Protein 8UK5 (pdb70)

GO terms:
  GO:0005634 nucleus (C, IDA)
  GO:0140566 histone reader activity (F, IDA)
  GO:0005654 nucleoplasm (C, IDA)

Organism: Homo sapiens (NCBI:txid9606)

Secondary structure (DSSP, 8-state):
-GGGHHHHHHHHHHHHHHHHHHHHHHSGGGGGGSS---TTTSTTHHHH-SS---HHHHHHHHHTT--SSHHHHHHHHHHHHHHHHHHS-SSSHHHHHHHHHHHHHHHHHHHHHHHHS-HHHHHHHHHHHHT-/----

Solvent-accessible surface area: 8091 Å² total

InterPro domains:
  IPR001487 Bromodomain [PF00439] (972-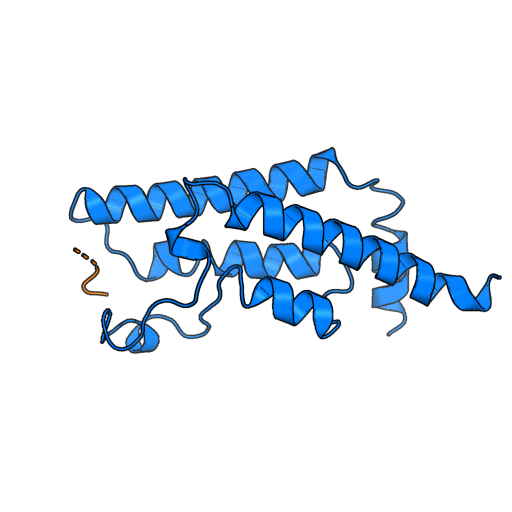1040)
  IPR001487 Bromodomain [PR00503] (992-1008)
  IPR001487 Bromodomain [PR00503] (1008-1026)
  IPR001487 Bromodomain [PR00503] (1026-1045)
  IPR001487 Bromodomain [PS50014] (975-1038)
  IPR001487 Bromodomain [SM00297] (956-1068)
  IPR003593 AAA+ ATPase domain [SM00382] (433-574)
  IPR003959 ATPase, AAA-type, core [PF00004] (437-571)
  IPR003960 ATPase, AAA-type, conserved site [PS00674] (542-560)
  IPR018359 Bromodomain, conserved site [PS00633] (980-1037)
  IPR027417 P-loop containing nucleoside triphosphate hydrolase [G3DSA:3.40.50.300] (395-666)
  IPR027417 P-loop containing nucleoside triphosphate hydrolase [G3DSA:3.40.50.300] (740-913)
  IPR027417 P-loop containing nucleoside triphosphate hydrolase [SSF52540] (396-663)
  IPR027417 P-loop containing nucleoside triphosphate hydrolase [SSF52540] (764-1006)
  IPR036427 Bromodomain-like superfamily [G3DSA:1.20.920.10] (951-1086)
  IPR036427 Bromodomain-like superfamily [SSF47370] (938-1067)
  IPR041569 AAA ATPase, AAA+ lid domain [PF17862] (597-633)
  IPR045199 ATPase family AAA domain-containing protein ATAD2-like [PTHR23069] (62-1451)

Nearest PDB structures (foldseek):
  8uhl-assembly1_A  TM=9.874E-01  e=9.776E-19  Homo sapiens
  8sdo-assembly1_A  TM=9.929E-01  e=3.389E-16  Homo sapiens
  5r4z-assembly1_A  TM=9.872E-01  e=8.333E-16  Homo sapiens
  5qxu-assembly1_A  TM=9.851E-01  e=7.446E-16  Homo sapiens
  5qxt-assembly1_A  TM=9.860E-01  e=1.636E-15  Homo sapiens

Structure (mmCIF, N/CA/C/O backbone):
data_8UK5
#
_entry.id   8UK5
#
_cell.length_a   41.080
_cell.length_b   48.580
_cell.length_c   83.320
_cell.angle_alpha   90.000
_cell.angle_beta   90.000
_cell.angle_gamma   90.000
#
_symmetry.space_group_name_H-M   'P 21 21 21'
#
loop_
_entity.id
_entity.type
_entity.pdbx_description
1 polymer 'ATPase family AAA domain-containing protein 2B'
2 polymer 'Histone H4S1(ph)K5ac'
3 water water
#
loop_
_atom_site.group_PDB
_atom_site.id
_atom_site.type_symbol
_atom_site.label_atom_id
_atom_site.label_alt_id
_atom_site.label_comp_id
_atom_site.label_asym_id
_atom_site.label_entity_id
_atom_site.label_seq_id
_atom_site.pdbx_PDB_ins_code
_atom_site.Cartn_x
_atom_site.Cartn_y
_atom_site.Cartn_z
_atom_site.occupancy
_atom_site.B_iso_or_equiv
_atom_site.auth_seq_id
_atom_site.auth_comp_id
_atom_site.auth_asym_id
_atom_site.auth_atom_id
_atom_site.pdbx_PDB_model_num
ATOM 1 N N . PRO A 1 2 ? -21.08600 -13.87900 46.21400 1.000 43.05779 951 PRO A N 1
ATOM 2 C CA . PRO A 1 2 ? -20.50700 -13.47100 47.50000 1.000 40.00743 951 PRO A CA 1
ATOM 3 C C . PRO A 1 2 ? -19.57400 -12.26900 47.33100 1.000 37.25710 951 PRO A C 1
ATOM 4 O O . PRO A 1 2 ? -18.85100 -12.20900 46.33900 1.000 37.51766 951 PRO A O 1
ATOM 8 N N . LEU A 1 3 ? -19.59900 -11.32500 48.28000 1.000 34.50414 952 LEU A N 1
ATOM 9 C CA . LEU A 1 3 ? -18.80900 -10.10600 48.11300 1.000 32.94869 952 LEU A CA 1
ATOM 10 C C . LEU A 1 3 ? -17.32200 -10.40500 47.95200 1.000 35.45425 952 LEU A C 1
ATOM 11 O O . LEU A 1 3 ? -16.63300 -9.73400 47.17600 1.000 34.51466 952 LEU A O 1
ATOM 16 N N . GLU A 1 4 ? -16.81400 -11.43000 48.63400 1.000 37.45449 953 GLU A N 1
ATOM 17 C CA . GLU A 1 4 ? -15.39300 -11.74600 48.55500 1.000 43.49206 953 GLU A CA 1
ATOM 18 C C . GLU A 1 4 ? -14.97500 -12.22000 47.17000 1.000 41.68395 953 GLU A C 1
ATOM 19 O O . GLU A 1 4 ? -13.78000 -12.20500 46.85900 1.000 44.12634 953 GLU A O 1
ATOM 25 N N . ASP A 1 5 ? -15.92500 -12.63500 46.33600 1.000 38.61516 954 ASP A N 1
ATOM 26 C CA . ASP A 1 5 ? -15.63800 -13.11500 44.98900 1.000 37.09918 954 ASP A CA 1
ATOM 27 C C . ASP A 1 5 ? -15.78900 -12.02100 43.94600 1.000 36.20434 954 ASP A C 1
ATOM 28 O O . ASP A 1 5 ? -15.60600 -12.27700 42.75300 1.000 34.75943 954 ASP A O 1
ATOM 33 N N . GLN A 1 6 ? -16.11400 -10.80500 44.38100 1.000 37.31237 955 GLN A N 1
ATOM 34 C CA . GLN A 1 6 ? -16.46500 -9.73000 43.46000 1.000 40.06533 955 GLN A CA 1
ATOM 35 C C . GLN A 1 6 ? -15.29600 -9.33300 42.56900 1.000 36.30435 955 GLN A C 1
ATOM 36 O O . GLN A 1 6 ? -15.47000 -9.14700 41.35800 1.000 34.66995 955 GLN A O 1
ATOM 42 N N . GLU A 1 7 ? -14.10100 -9.25100 43.13600 1.000 35.79113 956 GLU A N 1
ATOM 43 C CA . GLU A 1 7 ? -12.93700 -8.85600 42.34400 1.000 37.28079 956 GLU A CA 1
ATOM 44 C C . GLU A 1 7 ? -12.72100 -9.85800 41.24400 1.000 30.52471 956 GLU A C 1
ATOM 45 O O . GLU A 1 7 ? -12.63800 -9.51400 40.09100 1.000 28.69291 956 GLU A O 1
ATOM 51 N N . GLU A 1 8 ? -12.66300 -11.11700 41.62500 1.000 27.68753 957 GLU A N 1
ATOM 52 C CA . GLU A 1 8 ? -12.43200 -12.17100 40.64400 1.000 27.37960 957 GLU A CA 1
ATOM 53 C C . GLU A 1 8 ? -13.55300 -12.22600 39.61600 1.000 25.33725 957 GLU A C 1
ATOM 54 O O . GLU A 1 8 ? -13.30000 -12.41200 38.41900 1.000 26.12682 957 GLU A O 1
ATOM 56 N N . ASN A 1 9 ? -14.80300 -12.08300 40.06400 1.000 24.69243 958 ASN A N 1
ATOM 57 C CA . ASN A 1 9 ? -15.92700 -12.16700 39.13600 1.000 24.96878 958 ASN A CA 1
ATOM 58 C C . ASN A 1 9 ? -15.88000 -11.02800 38.13400 1.000 22.90011 958 ASN A C 1
ATOM 59 O O . ASN A 1 9 ? -16.12400 -11.22900 36.94000 1.000 25.07406 958 ASN A O 1
ATOM 64 N N . THR A 1 10 ? -15.55900 -9.82200 38.60400 1.000 21.91842 959 THR A N 1
ATOM 65 C CA . THR A 1 10 ? -15.45000 -8.67500 37.70800 1.000 21.47100 959 THR A CA 1
ATOM 66 C C . THR A 1 10 ? -14.36100 -8.88800 36.66400 1.000 19.95239 959 THR A C 1
ATOM 67 O O . THR A 1 10 ? -14.56800 -8.62400 35.47800 1.000 21.42889 959 THR A O 1
ATOM 71 N N . LEU A 1 11 ? -13.18700 -9.35300 37.09100 1.000 19.26810 960 LEU A N 1
ATOM 72 C CA . LEU A 1 11 ? -12.07600 -9.47500 36.15300 1.000 18.96017 960 LEU A CA 1
ATOM 73 C C . LEU A 1 11 ? -12.31400 -10.60200 35.16200 1.000 17.83635 960 LEU A C 1
ATOM 74 O O . LEU A 1 11 ? -11.92700 -10.49500 33.99300 1.000 18.64960 960 LEU A O 1
ATOM 79 N N . ARG A 1 12 ? -12.98300 -11.65700 35.57700 1.000 19.17862 961 ARG A N 1
ATOM 80 C CA . ARG A 1 12 ? -13.32000 -12.70600 34.68700 1.000 19.36811 961 ARG A CA 1
ATOM 81 C C . ARG A 1 12 ? -14.24400 -12.16600 33.61700 1.000 19.47602 961 ARG A C 1
ATOM 82 O O . ARG A 1 12 ? -14.08000 -12.47000 32.48900 1.000 20.73143 961 ARG A O 1
ATOM 90 N N . GLU A 1 13 ? -15.22600 -11.37100 34.00000 1.000 21.65523 962 GLU A N 1
ATOM 91 C CA . GLU A 1 13 ? -16.12900 -10.77000 33.02900 1.000 24.17132 962 GLU A CA 1
ATOM 92 C C . GLU A 1 13 ? -15.36600 -9.87700 32.06500 1.000 21.19728 962 GLU A C 1
ATOM 93 O O . GLU A 1 13 ? -15.60600 -9.90900 30.85600 1.000 21.90526 962 GLU A O 1
ATOM 99 N N . LEU A 1 14 ? -14.44200 -9.07700 32.58700 1.000 19.02070 963 LEU A N 1
ATOM 100 C CA . LEU A 1 14 ? -13.62800 -8.23200 31.72400 1.000 18.07585 963 LEU A CA 1
ATOM 101 C C . LEU A 1 14 ? -12.83900 -9.06800 30.72800 1.000 16.87308 963 LEU A C 1
ATOM 102 O O . LEU A 1 14 ? -12.84400 -8.78100 29.52500 1.000 18.11007 963 LEU A O 1
ATOM 107 N N . ARG A 1 15 ? -12.14500 -10.10300 31.20700 1.000 17.84951 964 ARG A N 1
ATOM 108 C CA . ARG A 1 15 ? -11.32400 -10.91400 30.30800 1.000 17.72055 964 ARG A CA 1
ATOM 109 C C . ARG A 1 15 ? -12.16200 -11.57300 29.22800 1.000 19.10755 964 ARG A C 1
ATOM 110 O O . ARG A 1 15 ? -11.73100 -11.66600 28.07100 1.000 20.18926 964 ARG A O 1
ATOM 118 N N . LEU A 1 16 ? -13.35500 -12.04800 29.58900 1.000 21.19991 965 LEU A N 1
ATOM 119 C CA . LEU A 1 16 ? -14.24100 -12.66100 28.60900 1.000 25.96364 965 LEU A CA 1
ATOM 120 C C . LEU A 1 16 ? -14.60400 -11.66000 27.52200 1.000 24.41872 965 LEU A C 1
ATOM 121 O O . LEU A 1 16 ? -14.57800 -11.98300 26.32900 1.000 23.94234 965 LEU A O 1
ATOM 126 N N . PHE A 1 17 ? -14.93200 -10.42900 27.92600 1.000 21.94474 966 PHE A N 1
ATOM 127 C CA . PHE A 1 17 ? -15.22600 -9.36400 26.97200 1.000 21.89999 966 PHE A CA 1
ATOM 128 C C . PHE A 1 17 ? -14.01800 -9.05500 26.09000 1.000 18.77857 966 PHE A C 1
ATOM 129 O O . PHE A 1 17 ? -14.12200 -9.03000 24.85800 1.000 20.67616 966 PHE A O 1
ATOM 137 N N . LEU A 1 18 ? -12.85300 -8.84100 26.70200 1.000 18.22324 967 LEU A N 1
ATOM 138 C CA . LEU A 1 18 ? -11.66200 -8.51400 25.91900 1.000 17.91004 967 LEU A CA 1
ATOM 139 C C . LEU A 1 18 ? -11.30700 -9.63200 24.95300 1.000 17.68370 967 LEU A C 1
ATOM 140 O O . LEU A 1 18 ? -10.86900 -9.37100 23.82500 1.000 17.58369 967 LEU A O 1
ATOM 145 N N . ARG A 1 19 ? -11.47500 -10.88500 25.37800 1.000 17.59158 968 ARG A N 1
ATOM 146 C CA . ARG A 1 19 ? -11.15600 -11.98300 24.48500 1.000 18.71014 968 ARG A CA 1
ATOM 147 C C . ARG A 1 19 ? -12.11900 -12.01400 23.30300 1.000 21.06305 968 ARG A C 1
ATOM 148 O O . ARG A 1 19 ? -11.70900 -12.31900 22.17700 1.000 22.44480 968 ARG A O 1
ATOM 156 N N . ASP A 1 20 ? -13.38700 -11.65600 23.53300 1.000 20.85250 969 ASP A N 1
ATOM 157 C CA . ASP A 1 20 ? -14.34200 -11.58200 22.43400 1.000 22.86064 969 ASP A CA 1
ATOM 158 C C . ASP A 1 20 ? -13.99300 -10.44400 21.48900 1.000 21.96316 969 ASP A C 1
ATOM 159 O O . ASP A 1 20 ? -14.02300 -10.61100 20.26400 1.000 23.76864 969 ASP A O 1
ATOM 164 N N . VAL A 1 21 ? -13.67000 -9.27400 22.04300 1.000 20.99725 970 VAL A N 1
ATOM 165 C CA . VAL A 1 21 ? -13.28100 -8.13800 21.21100 1.000 20.87092 970 VAL A CA 1
ATOM 166 C C . VAL A 1 21 ? -12.07400 -8.49900 20.35800 1.000 19.37864 970 VAL A C 1
ATOM 167 O O . VAL A 1 21 ? -12.05000 -8.25000 19.14800 1.000 20.72091 970 VAL A O 1
ATOM 171 N N . THR A 1 22 ? -11.05300 -9.09400 20.98000 1.000 18.68382 971 THR A N 1
ATOM 172 C CA . THR A 1 22 ? -9.82500 -9.40500 20.25600 1.000 17.64685 971 THR A CA 1
ATOM 173 C C . THR A 1 22 ? -10.08200 -10.41900 19.15000 1.000 19.28126 971 THR A C 1
ATOM 174 O O . THR A 1 22 ? -9.51600 -10.30500 18.05600 1.000 19.60761 971 THR A O 1
ATOM 178 N N . LYS A 1 23 ? -10.93300 -11.40900 19.41600 1.000 21.10253 972 LYS A N 1
ATOM 179 C CA . LYS A 1 23 ? -11.30900 -12.36000 18.37300 1.000 21.36835 972 LYS A CA 1
ATOM 180 C C . LYS A 1 23 ? -12.02700 -11.65900 17.22600 1.000 23.89497 972 LYS A C 1
ATOM 181 O O . LYS A 1 23 ? -11.76200 -11.94200 16.05300 1.000 25.91363 972 LYS A O 1
ATOM 183 N N . ARG A 1 24 ? -12.93600 -10.73100 17.54600 1.000 22.98697 973 ARG A N 1
ATOM 184 C CA . ARG A 1 24 ? -13.61600 -9.97900 16.49300 1.000 25.52674 973 ARG A CA 1
ATOM 185 C C . ARG A 1 24 ? -12.62200 -9.19400 15.64600 1.000 24.90825 973 ARG A C 1
ATOM 186 O O . ARG A 1 24 ? -12.77400 -9.10000 14.42400 1.000 27.50330 973 ARG A O 1
ATOM 194 N N . LEU A 1 25 ? -11.59500 -8.62600 16.27200 1.000 22.05264 974 LEU A N 1
ATOM 195 C CA . LEU A 1 25 ? -10.58300 -7.90400 15.51100 1.000 20.44192 974 LEU A CA 1
ATOM 196 C C . LEU A 1 25 ? -9.70300 -8.86000 14.71100 1.000 21.04200 974 LEU A C 1
ATOM 197 O O . LEU A 1 25 ? -9.41400 -8.62200 13.53500 1.000 23.26595 974 LEU A O 1
ATOM 202 N N . ALA A 1 26 ? -9.25700 -9.94900 15.33800 1.000 22.67114 975 ALA A N 1
ATOM 203 C CA . ALA A 1 26 ? -8.30900 -10.84000 14.67800 1.000 24.93194 975 ALA A CA 1
ATOM 204 C C . ALA A 1 26 ? -8.93400 -11.56700 13.49400 1.000 27.73754 975 ALA A C 1
ATOM 205 O O . ALA A 1 26 ? -8.22000 -11.93700 12.55500 1.000 30.77737 975 ALA A O 1
ATOM 207 N N . THR A 1 27 ? -10.24600 -11.78600 13.51100 1.000 28.19812 976 THR A N 1
ATOM 208 C CA . THR A 1 27 ? -10.89100 -12.45900 12.39100 1.000 30.13782 976 THR A CA 1
ATOM 209 C C . THR A 1 27 ? -11.38900 -11.50100 11.31700 1.000 30.44049 976 THR A C 1
ATOM 210 O O . THR A 1 27 ? -11.82500 -11.96000 10.25800 1.000 33.33821 976 THR A O 1
ATOM 214 N N . ASP A 1 28 ? -11.31800 -10.19400 11.55800 1.000 29.24298 977 ASP A N 1
ATOM 215 C CA . ASP A 1 28 ? -11.67300 -9.19700 10.55400 1.000 29.78252 977 ASP A CA 1
ATOM 216 C C . ASP A 1 28 ? -10.59400 -9.19800 9.47700 1.000 30.64315 977 ASP A C 1
ATOM 217 O O . ASP A 1 28 ? -9.40800 -9.03300 9.78400 1.000 29.84305 977 ASP A O 1
ATOM 222 N N . LYS A 1 29 ? -11.00200 -9.39300 8.21700 1.000 33.85932 978 LYS A N 1
ATOM 223 C CA . LYS A 1 29 ? -10.03600 -9.50200 7.12400 1.000 36.72546 978 LYS A CA 1
ATOM 224 C C . LYS A 1 29 ? -9.13300 -8.28000 7.03200 1.000 33.26451 978 LYS A C 1
ATOM 225 O O . LYS A 1 29 ? -7.96300 -8.40400 6.65100 1.000 31.91698 978 LYS A O 1
ATOM 231 N N . ARG A 1 30 ? -9.64500 -7.09800 7.39100 1.000 29.98254 979 ARG A N 1
ATOM 232 C CA . ARG A 1 30 ? -8.83100 -5.89000 7.30900 1.000 28.06126 979 ARG A CA 1
ATOM 233 C C . ARG A 1 30 ? -7.61700 -5.96300 8.22500 1.000 25.87415 979 ARG A C 1
ATOM 234 O O . ARG A 1 30 ? -6.58900 -5.34300 7.93900 1.000 26.75321 979 ARG A O 1
ATOM 242 N N . PHE A 1 31 ? -7.70900 -6.70100 9.33200 1.000 25.31619 980 PHE A N 1
ATOM 243 C CA . PHE A 1 31 ? -6.67000 -6.67600 10.35000 1.000 24.57926 980 PHE A CA 1
ATOM 244 C C . PHE A 1 31 ? -5.82000 -7.93900 10.37300 1.000 23.67915 980 PHE A C 1
ATOM 245 O O . PHE A 1 31 ? -5.07400 -8.14600 11.33700 1.000 23.46071 980 PHE A O 1
ATOM 253 N N . ASN A 1 32 ? -5.89100 -8.76900 9.32700 1.000 25.51622 981 ASN A N 1
ATOM 254 C CA . ASN A 1 32 ? -5.13700 -10.01900 9.32200 1.000 29.26667 981 ASN A CA 1
ATOM 255 C C . ASN A 1 32 ? -3.64500 -9.79300 9.53700 1.000 26.79795 981 ASN A C 1
ATOM 256 O O . ASN A 1 32 ? -2.99100 -10.56100 10.25300 1.000 26.41633 981 ASN A O 1
ATOM 261 N N . ILE A 1 33 ? -3.09500 -8.71600 8.96800 1.000 25.85573 982 ILE A N 1
ATOM 262 C CA . ILE A 1 33 ? -1.66200 -8.48700 9.08300 1.000 25.08985 982 ILE A CA 1
ATOM 263 C C . ILE A 1 33 ? -1.25300 -8.18800 10.51800 1.000 22.57902 982 ILE A C 1
ATOM 264 O O . ILE A 1 33 ? -0.06300 -8.27700 10.85000 1.000 23.71074 982 ILE A O 1
ATOM 269 N N . PHE A 1 34 ? -2.20800 -7.84400 11.38500 1.000 20.37613 983 PHE A N 1
ATOM 270 C CA . PHE A 1 34 ? -1.92300 -7.56500 12.78700 1.000 18.69961 983 PHE A CA 1
ATOM 271 C C . PHE A 1 34 ? -2.22700 -8.73700 13.69600 1.000 18.69171 983 PHE A C 1
ATOM 272 O O . PHE A 1 34 ? -2.08900 -8.60600 14.91600 1.000 19.39180 983 PHE A O 1
ATOM 280 N N . SER A 1 35 ? -2.64300 -9.86900 13.13900 1.000 20.62879 984 SER A N 1
ATOM 281 C CA . SER A 1 35 ? -3.14200 -10.98000 13.94000 1.000 21.94474 984 SER A CA 1
ATOM 282 C C . SER A 1 35 ? -2.03400 -11.85700 14.50900 1.000 22.91064 984 SER A C 1
ATOM 283 O O . SER A 1 35 ? -2.29200 -12.62700 15.44100 1.000 24.85824 984 SER A O 1
ATOM 286 N N . LYS A 1 36 ? -0.82700 -11.77500 13.97500 1.000 22.79484 985 LYS A N 1
ATOM 287 C CA . LYS A 1 36 ? 0.29600 -12.59000 14.41500 1.000 22.65272 985 LYS A CA 1
ATOM 288 C C . LYS A 1 36 ? 1.51500 -11.68800 14.46500 1.000 22.12371 985 LYS A C 1
ATOM 289 O O . LYS A 1 36 ? 1.53900 -10.64500 13.80500 1.000 22.92906 985 LYS A O 1
ATOM 295 N N . PRO A 1 37 ? 2.52700 -12.03600 15.25700 1.000 22.56586 986 PRO A N 1
ATOM 296 C CA . PRO A 1 37 ? 3.74300 -11.21000 15.28200 1.000 23.14488 986 PRO A CA 1
ATOM 297 C C . PRO A 1 37 ? 4.32100 -11.02100 13.88600 1.000 24.83456 986 PRO A C 1
ATOM 298 O O . PRO A 1 37 ? 4.26800 -11.91900 13.04400 1.000 26.51371 986 PRO A O 1
ATOM 302 N N . VAL A 1 38 ? 4.84800 -9.82300 13.62800 1.000 24.15816 987 VAL A N 1
ATOM 303 C CA . VAL A 1 38 ? 5.55700 -9.60100 12.37600 1.000 24.93457 987 VAL A CA 1
ATOM 304 C C . VAL A 1 38 ? 6.68800 -10.60800 12.29300 1.000 29.36405 987 VAL A C 1
ATOM 305 O O . VAL A 1 38 ? 7.37800 -10.87900 13.28500 1.000 29.60881 987 VAL A O 1
ATOM 309 N N . ASP A 1 39 ? 6.84900 -11.21500 11.12400 1.000 31.52220 988 ASP A N 1
ATOM 310 C CA . ASP A 1 39 ? 7.85200 -12.25700 10.96300 1.000 36.81757 988 ASP A CA 1
ATOM 311 C C . ASP A 1 39 ? 9.22300 -11.60000 10.90800 1.000 38.46777 988 ASP A C 1
ATOM 312 O O . ASP A 1 39 ? 9.58400 -10.98700 9.90000 1.000 37.55713 988 ASP A O 1
ATOM 317 N N . ILE A 1 40 ? 9.99600 -11.74000 11.98500 1.000 40.30746 989 ILE A N 1
ATOM 318 C CA . ILE A 1 40 ? 11.26600 -11.03300 12.08600 1.000 43.53154 989 ILE A CA 1
ATOM 319 C C . ILE A 1 40 ? 12.31600 -11.55400 11.11800 1.000 44.82643 989 ILE A C 1
ATOM 320 O O . ILE A 1 40 ? 13.35900 -10.91300 10.95200 1.000 45.65547 989 ILE A O 1
ATOM 325 N N . GLU A 1 41 ? 12.07100 -12.69700 10.47300 1.000 45.09751 990 GLU A N 1
ATOM 326 C CA . GLU A 1 41 ? 12.97500 -13.20600 9.44900 1.000 46.14501 990 GLU A CA 1
ATOM 327 C C . GLU A 1 41 ? 12.60100 -12.73500 8.05100 1.000 46.08974 990 GLU A C 1
ATOM 328 O O . GLU A 1 41 ? 13.48600 -12.58200 7.20000 1.000 47.86363 990 GLU A O 1
ATOM 330 N N . GLU A 1 42 ? 11.30900 -12.51000 7.79100 1.000 43.33941 991 GLU A N 1
ATOM 331 C CA . GLU A 1 42 ? 10.89100 -11.96600 6.50500 1.000 41.58657 991 GLU A CA 1
ATOM 332 C C . GLU A 1 42 ? 11.08700 -10.45800 6.46100 1.000 40.92333 991 GLU A C 1
ATOM 333 O O . GLU A 1 42 ? 11.48900 -9.90700 5.43300 1.000 43.15517 991 GLU A O 1
ATOM 335 N N . VAL A 1 43 ? 10.80400 -9.78100 7.56800 1.000 37.80716 992 VAL A N 1
ATOM 336 C CA . VAL A 1 43 ? 11.02700 -8.34900 7.70200 1.000 35.64901 992 VAL A CA 1
ATOM 337 C C . VAL A 1 43 ? 12.26800 -8.19700 8.57200 1.000 35.13053 992 VAL A C 1
ATOM 338 O O . VAL A 1 43 ? 12.16600 -7.99300 9.78800 1.000 33.32505 992 VAL A O 1
ATOM 342 N N . SER A 1 44 ? 13.44800 -8.33500 7.95800 1.000 36.25435 993 SER A N 1
ATOM 343 C CA . SER A 1 44 ? 14.68500 -8.50800 8.71400 1.000 36.95180 993 SER A CA 1
ATOM 344 C C . SER A 1 44 ? 15.07400 -7.28600 9.53500 1.000 35.69639 993 SER A C 1
ATOM 345 O O . SER A 1 44 ? 15.91300 -7.41500 10.43300 1.000 36.50438 993 SER A O 1
ATOM 348 N N . ASP A 1 45 ? 14.49700 -6.11800 9.26100 1.000 33.99092 994 ASP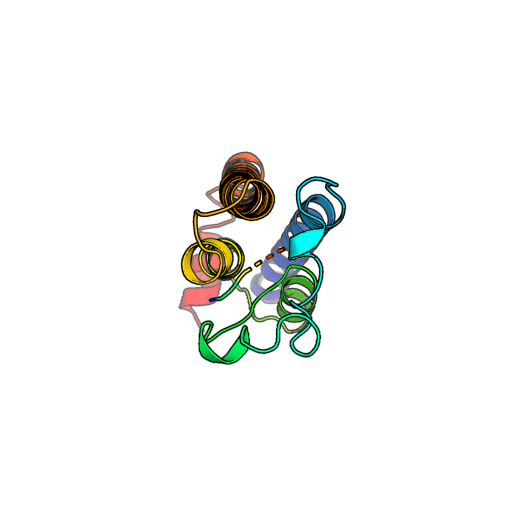 A N 1
ATOM 349 C CA . ASP A 1 45 ? 14.82100 -4.91100 10.00700 1.000 32.74866 994 ASP A CA 1
ATOM 350 C C . ASP A 1 45 ? 13.73700 -4.52100 10.99500 1.000 30.67473 994 ASP A C 1
ATOM 351 O O . ASP A 1 45 ? 13.81200 -3.43800 11.58000 1.000 31.42745 994 ASP A O 1
ATOM 356 N N . TYR A 1 46 ? 12.74500 -5.38300 11.21300 1.000 28.90347 995 TYR A N 1
ATOM 357 C CA . TYR A 1 46 ? 11.61400 -4.98400 12.04100 1.000 27.25853 995 TYR A CA 1
ATOM 358 C C . TYR A 1 46 ? 12.04300 -4.68600 13.47300 1.000 28.55869 995 TYR A C 1
ATOM 359 O O . TYR A 1 46 ? 11.67200 -3.65100 14.04000 1.000 28.18759 995 TYR A O 1
ATOM 368 N N . LEU A 1 47 ? 12.81100 -5.58900 14.08400 1.000 30.44312 996 LEU A N 1
ATOM 369 C CA . LEU A 1 47 ? 13.23900 -5.37600 15.46200 1.000 33.37242 996 LEU A CA 1
ATOM 370 C C . LEU A 1 47 ? 14.26900 -4.26400 15.59500 1.000 33.38032 996 LEU A C 1
ATOM 371 O O . LEU A 1 47 ? 14.43200 -3.72000 16.69100 1.000 33.43822 996 LEU A O 1
ATOM 376 N N . GLU A 1 48 ? 14.97700 -3.92600 14.51600 1.000 33.77247 997 GLU A N 1
ATOM 377 C CA . GLU A 1 48 ? 15.87100 -2.77400 14.56500 1.000 37.04655 997 GLU A CA 1
ATOM 378 C C . GLU A 1 48 ? 15.08600 -1.48900 14.77300 1.000 35.12526 997 GLU A C 1
ATOM 379 O O . GLU A 1 48 ? 15.56900 -0.56100 15.43200 1.000 37.13340 997 GLU A O 1
ATOM 385 N N . VAL A 1 49 ? 13.87700 -1.42500 14.22700 1.000 30.97213 998 VAL A N 1
ATOM 386 C CA . VAL A 1 49 ? 13.06600 -0.21300 14.28600 1.000 28.70871 998 VAL A CA 1
ATOM 387 C C . VAL A 1 49 ? 12.12300 -0.22200 15.48100 1.000 28.06652 998 VAL A C 1
ATOM 388 O O . VAL A 1 49 ? 11.92000 0.80800 16.13000 1.000 29.86674 998 VAL A O 1
ATOM 392 N N . ILE A 1 50 ? 11.53500 -1.37300 15.79100 1.000 25.59781 999 ILE A N 1
ATOM 393 C CA . ILE 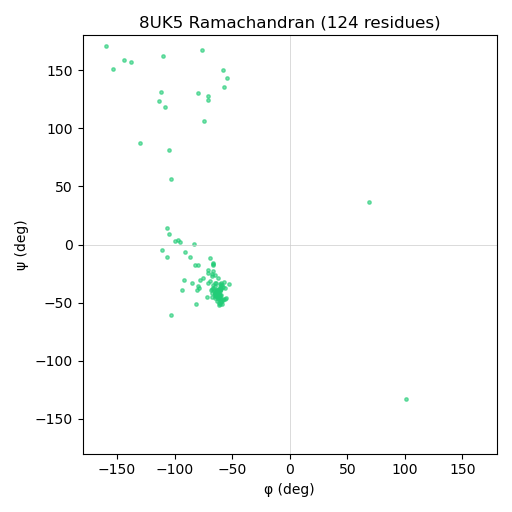A 1 50 ? 10.39800 -1.45500 16.69800 1.000 22.92906 999 ILE A CA 1
ATOM 394 C C . ILE A 1 50 ? 10.86100 -2.08900 18.00100 1.000 25.25566 999 ILE A C 1
ATOM 395 O O . ILE A 1 50 ? 11.29000 -3.24800 18.01900 1.000 26.93218 999 ILE A O 1
ATOM 400 N N . LYS A 1 51 ? 10.75000 -1.32800 19.09200 1.000 25.47674 1000 LYS A N 1
ATOM 401 C CA . LYS A 1 51 ? 11.27800 -1.75700 20.38000 1.000 29.13507 1000 LYS A CA 1
ATOM 402 C C . LYS A 1 51 ? 10.35700 -2.73800 21.08800 1.000 26.66899 1000 LYS A C 1
ATOM 403 O O . LYS A 1 51 ? 10.84100 -3.64200 21.78000 1.000 28.73239 1000 LYS A O 1
ATOM 409 N N . GLU A 1 52 ? 9.04100 -2.57600 20.95200 1.000 23.84496 1001 GLU A N 1
ATOM 410 C CA . GLU A 1 52 ? 8.07700 -3.45600 21.61100 1.000 22.95538 1001 GLU A CA 1
ATOM 411 C C . GLU A 1 52 ? 7.04800 -3.96000 20.61200 1.000 20.29191 1001 GLU A C 1
ATOM 412 O O . GLU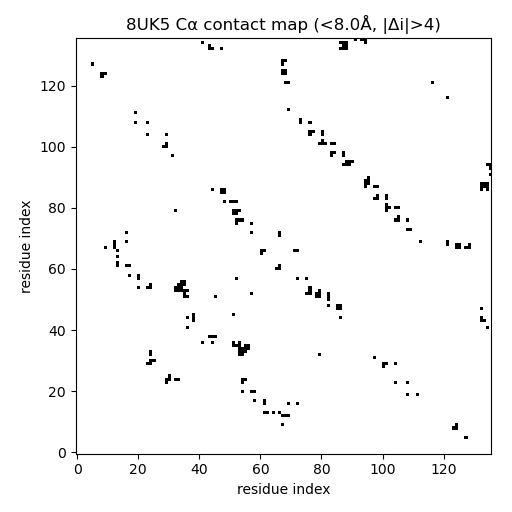 A 1 52 ? 5.97000 -3.37400 20.46500 1.000 18.58381 1001 GLU A O 1
ATOM 418 N N . PRO A 1 53 ? 7.34100 -5.06200 19.92000 1.000 20.26296 1002 PRO A N 1
ATOM 419 C CA . PRO A 1 53 ? 6.34300 -5.64700 19.02100 1.000 19.39969 1002 PRO A CA 1
ATOM 420 C C . PRO A 1 53 ? 5.07000 -6.00600 19.77700 1.000 17.84951 1002 PRO A C 1
ATOM 421 O O . PRO A 1 53 ? 5.09600 -6.33500 20.96300 1.000 19.44444 1002 PRO A O 1
ATOM 425 N N . MET A 1 54 ? 3.94400 -5.94800 19.07400 1.000 15.64924 1003 MET A N 1
ATOM 426 C CA . MET A 1 54 ? 2.66300 -6.36700 19.62900 1.000 15.15182 1003 MET A CA 1
ATOM 427 C C . MET A 1 54 ? 1.78000 -6.79700 18.47500 1.000 15.54134 1003 MET A C 1
ATOM 428 O O . MET A 1 54 ? 1.91000 -6.29300 17.35400 1.000 16.04140 1003 MET A O 1
ATOM 433 N N . ASP A 1 55 ? 0.86900 -7.71900 18.76100 1.000 15.29131 1004 ASP A N 1
ATOM 434 C CA . ASP A 1 55 ? -0.04400 -8.21700 17.74600 1.000 16.04403 1004 ASP A CA 1
ATOM 435 C C . ASP A 1 55 ? -1.22400 -8.83700 18.47800 1.000 15.07286 1004 ASP A C 1
ATOM 436 O O . ASP A 1 55 ? -1.18200 -9.02500 19.69500 1.000 15.20709 1004 ASP A O 1
ATOM 441 N N . LEU A 1 56 ? -2.27100 -9.17700 17.72500 1.000 15.04654 1005 LEU A N 1
ATOM 442 C CA . LEU A 1 56 ? -3.52300 -9.60000 18.35000 1.000 15.75189 1005 LEU A CA 1
ATOM 443 C C . LEU A 1 56 ? -3.41900 -10.95400 19.02600 1.000 15.88085 1005 LEU A C 1
ATOM 444 O O . LEU A 1 56 ? -4.08300 -11.17900 20.03900 1.000 16.51777 1005 LEU A O 1
ATOM 449 N N A SER A 1 57 ? -2.58800 -11.85500 18.50300 0.500 15.51239 1006 SER A N 1
ATOM 450 N N B SER A 1 57 ? -2.60500 -11.86400 18.49200 0.170 15.52291 1006 SER A N 1
ATOM 451 N N C SER A 1 57 ? -2.61700 -11.86900 18.48200 0.330 15.86243 1006 SER A N 1
ATOM 452 C CA A SER A 1 57 ? -2.41300 -13.15000 19.15600 0.500 16.64673 1006 SER A CA 1
ATOM 453 C CA B SER A 1 57 ? -2.42300 -13.14500 19.16700 0.170 15.67030 1006 SER A CA 1
ATOM 454 C CA C SER A 1 57 ? -2.41300 -13.14400 19.16200 0.330 16.49935 1006 SER A CA 1
ATOM 455 C C A SER A 1 57 ? -1.67200 -13.00300 20.47800 0.500 16.74938 1006 SER A C 1
ATOM 456 C C B SER A 1 57 ? -1.70000 -12.97500 20.49300 0.170 15.83611 1006 SER A C 1
ATOM 457 C C C SER A 1 57 ? -1.74500 -12.93000 20.51200 0.330 15.06233 1006 SER A C 1
ATOM 458 O O A SER A 1 57 ? -1.95700 -13.73000 21.43500 0.500 20.51825 1006 SER A O 1
ATOM 459 O O B SER A 1 57 ? -1.99800 -13.68800 21.45800 0.170 17.19680 1006 SER A O 1
ATOM 460 O O C SER A 1 57 ? -2.13500 -13.54100 21.51600 0.330 13.61216 1006 SER A O 1
ATOM 467 N N . THR A 1 58 ? -0.75500 -12.03600 20.56400 1.000 15.60977 1007 THR A N 1
ATOM 468 C CA . THR A 1 58 ? -0.08300 -11.77000 21.82300 1.000 15.24130 1007 THR A CA 1
ATOM 469 C C . THR A 1 58 ? -1.04300 -11.11500 22.80200 1.000 14.60438 1007 THR A C 1
ATOM 470 O O . THR A 1 58 ? -1.00400 -11.41100 24.00000 1.000 15.17024 1007 THR A O 1
ATOM 474 N N . VAL A 1 59 ? -1.95600 -10.27200 22.30600 1.000 14.32540 1008 VAL A N 1
ATOM 475 C CA . VAL A 1 59 ? -2.96000 -9.68300 23.18500 1.000 14.80704 1008 VAL A CA 1
ATOM 476 C C . VAL A 1 59 ? -3.83100 -10.76800 23.81300 1.000 13.95694 1008 VAL A C 1
ATOM 477 O O . VAL A 1 59 ? -4.13000 -10.71400 25.01300 1.000 15.38079 1008 VAL A O 1
ATOM 481 N N . ILE A 1 60 ? -4.26000 -11.76900 23.02600 1.000 15.44396 1009 ILE A N 1
ATOM 482 C CA . ILE A 1 60 ? -5.02600 -12.87800 23.60500 1.000 15.88875 1009 ILE A CA 1
ATOM 483 C C . ILE A 1 60 ? -4.24100 -13.52900 24.73900 1.000 13.94904 1009 ILE A C 1
ATOM 484 O O . ILE A 1 60 ? -4.77900 -13.80400 25.81500 1.000 16.18352 1009 ILE A O 1
ATOM 489 N N . THR A 1 61 ? -2.96000 -13.81200 24.50100 1.000 15.32552 1010 THR A N 1
ATOM 490 C CA . THR A 1 61 ? -2.14400 -14.45200 25.52300 1.000 14.70176 1010 THR A CA 1
ATOM 491 C C . THR A 1 61 ? -2.07200 -13.57800 26.76200 1.000 15.76505 1010 THR A C 1
ATOM 492 O O . THR A 1 61 ? -2.15700 -14.07900 27.89100 1.000 15.91770 1010 THR A O 1
ATOM 496 N N . LYS A 1 62 ? -1.94700 -12.26300 26.56700 1.000 15.40448 1011 LYS A N 1
ATOM 497 C CA . LYS A 1 62 ? -1.84800 -11.35200 27.70000 1.000 16.68884 1011 LYS A CA 1
ATOM 498 C C . LYS A 1 62 ? -3.15800 -11.27100 28.46500 1.000 15.17287 1011 LYS A C 1
ATOM 499 O O . LYS A 1 62 ? -3.14400 -11.11900 29.69400 1.000 15.94928 1011 LYS A O 1
ATOM 505 N N . ILE A 1 63 ? -4.29000 -11.42400 27.77900 1.000 14.77019 1012 ILE A N 1
ATOM 506 C CA . ILE A 1 63 ? -5.55000 -11.54700 28.50000 1.000 15.78347 1012 ILE A CA 1
ATOM 507 C C . ILE A 1 63 ? -5.48200 -12.74300 29.43200 1.000 15.04917 1012 ILE A C 1
ATOM 508 O O . ILE A 1 63 ? -5.78800 -12.64900 30.62600 1.000 16.55462 1012 ILE A O 1
ATOM 513 N N . ASP A 1 64 ? -5.08600 -13.90200 28.89100 1.000 15.50186 1013 ASP A N 1
ATOM 514 C CA . ASP A 1 64 ? -5.04500 -15.13300 29.67000 1.000 15.92823 1013 ASP A CA 1
ATOM 515 C C . ASP A 1 64 ? -3.97500 -15.10000 30.76000 1.000 16.91782 1013 ASP A C 1
ATOM 516 O O . ASP A 1 64 ? -4.10700 -15.80900 31.76200 1.000 17.47052 1013 ASP A O 1
ATOM 521 N N . LYS A 1 65 ? -2.92100 -14.29800 30.58200 1.000 16.33617 1014 LYS A N 1
ATOM 522 C CA . LYS A 1 65 ? -1.91300 -14.13700 31.62200 1.000 15.98086 1014 LYS A CA 1
ATOM 523 C C . LYS A 1 65 ? -2.32500 -13.11500 32.67400 1.000 17.98637 1014 LYS A C 1
ATOM 524 O O . LYS A 1 65 ? -1.55000 -12.86400 33.59900 1.000 20.20769 1014 LYS A O 1
ATOM 530 N N . HIS A 1 66 ? -3.50500 -12.51300 32.53100 1.000 18.56275 1015 HIS A N 1
ATOM 531 C CA . HIS A 1 66 ? -4.04300 -11.55400 33.50600 1.000 19.73658 1015 HIS A CA 1
ATOM 532 C C . HIS A 1 66 ? -3.24300 -10.25800 33.52200 1.000 19.38127 1015 HIS A C 1
ATOM 533 O O . HIS A 1 66 ? -3.04000 -9.64700 34.56700 1.000 21.53942 1015 HIS A O 1
ATOM 540 N N . ASN A 1 67 ? -2.77800 -9.84300 32.34800 1.000 18.36010 1016 ASN A N 1
ATOM 541 C CA . ASN A 1 67 ? -2.03400 -8.59900 32.25400 1.000 19.83396 1016 ASN A CA 1
ATOM 542 C C . ASN A 1 67 ? -2.94400 -7.38100 32.23600 1.000 19.80237 1016 ASN A C 1
ATOM 543 O O . ASN A 1 67 ? -2.46000 -6.27000 32.47900 1.000 22.19740 1016 ASN A O 1
ATOM 548 N N . TYR A 1 68 ? -4.23700 -7.54800 31.94800 1.000 17.01783 1017 TYR A N 1
ATOM 549 C CA . TYR A 1 68 ? -5.13700 -6.40900 31.76700 1.000 16.63094 1017 TYR A CA 1
ATOM 550 C C . TYR A 1 68 ? -6.15200 -6.41100 32.89600 1.000 17.85740 1017 TYR A C 1
ATOM 551 O O . TYR A 1 68 ? -6.86500 -7.39700 33.09500 1.000 19.65499 1017 TYR A O 1
ATOM 560 N N . LEU A 1 69 ? -6.21700 -5.31400 33.62700 1.000 18.18376 1018 LEU A N 1
ATOM 561 C CA . LEU A 1 69 ? -7.20400 -5.16000 34.67900 1.000 20.52088 1018 LEU A CA 1
ATOM 562 C C . LEU A 1 69 ? -8.30800 -4.19300 34.29400 1.000 21.10779 1018 LEU A C 1
ATOM 563 O O . LEU A 1 69 ? -9.30900 -4.10100 35.01200 1.000 21.88683 1018 LEU A O 1
ATOM 568 N N . THR A 1 70 ? -8.13900 -3.46200 33.19600 1.000 19.94713 1019 THR A N 1
ATOM 569 C CA . THR A 1 70 ? -9.13000 -2.51400 32.70600 1.000 19.31811 1019 THR A CA 1
ATOM 570 C C . THR A 1 70 ? -9.10200 -2.55500 31.19000 1.000 18.08375 1019 THR A C 1
ATOM 571 O O . THR A 1 70 ? -8.10300 -2.94300 30.58300 1.000 17.70212 1019 THR A O 1
ATOM 575 N N . ALA A 1 71 ? -10.19800 -2.10200 30.57900 1.000 19.66288 1020 ALA A N 1
ATOM 576 C CA . ALA A 1 71 ? -10.21100 -1.95200 29.13100 1.000 19.66552 1020 ALA A CA 1
ATOM 577 C C . ALA A 1 71 ? -9.13200 -0.98500 28.66700 1.000 17.89425 1020 ALA A C 1
ATOM 578 O O . ALA A 1 71 ? -8.56200 -1.17700 27.59000 1.000 18.63118 1020 ALA A O 1
ATOM 580 N N . LYS A 1 72 ? -8.82200 0.04400 29.46500 1.000 19.02597 1021 LYS A N 1
ATOM 581 C CA . LYS A 1 72 ? -7.76300 0.97700 29.08200 1.000 21.06832 1021 LYS A CA 1
ATOM 582 C C . LYS A 1 72 ? -6.40700 0.28600 29.00200 1.000 19.56024 1021 LYS A C 1
ATOM 583 O O . LYS A 1 72 ? -5.60600 0.57900 28.10400 1.000 19.28652 1021 LYS A O 1
ATOM 589 N N . ASP A 1 73 ? -6.12700 -0.63400 29.93200 1.000 19.34442 1022 ASP A N 1
ATOM 590 C CA . ASP A 1 73 ? -4.90400 -1.43200 29.85800 1.000 20.43403 1022 ASP A CA 1
ATOM 591 C C . ASP A 1 73 ? -4.82000 -2.15500 28.52500 1.000 18.19955 1022 ASP A C 1
ATOM 592 O O . ASP A 1 73 ? -3.76000 -2.22200 27.89300 1.000 17.85477 1022 ASP A O 1
ATOM 597 N N . PHE A 1 74 ? -5.92700 -2.76700 28.12200 1.000 16.99151 1023 PHE A N 1
ATOM 598 C CA . PHE A 1 74 ? -5.97700 -3.50500 26.87100 1.000 16.29669 1023 PHE A CA 1
ATOM 599 C C . PHE A 1 74 ? -5.79000 -2.57600 25.68000 1.000 16.35459 1023 PHE A C 1
ATOM 600 O O . PHE A 1 74 ? -5.04000 -2.89000 24.74500 1.000 15.46764 1023 PHE A O 1
ATOM 608 N N . LEU A 1 75 ? -6.43200 -1.41000 25.72200 1.000 16.13351 1024 LEU A N 1
ATOM 609 C CA . LEU A 1 75 ? -6.32000 -0.47600 24.61000 1.000 17.39945 1024 LEU A CA 1
ATOM 610 C C . LEU A 1 75 ? -4.89900 0.04200 24.44600 1.000 15.88085 1024 LEU A C 1
ATOM 611 O O . LEU A 1 75 ? -4.50000 0.38500 23.33000 1.000 16.56514 1024 LEU A O 1
ATOM 616 N N . LYS A 1 76 ? -4.10800 0.07500 25.51700 1.000 15.05444 1025 LYS A N 1
ATOM 617 C CA . LYS A 1 76 ? -2.71500 0.47600 25.36000 1.000 16.23353 1025 LYS A CA 1
ATOM 618 C C . LYS A 1 76 ? -2.00200 -0.46000 24.39000 1.000 15.71241 1025 LYS A C 1
ATOM 619 O O . LYS A 1 76 ? -1.18100 -0.02000 23.57600 1.000 15.18340 1025 LYS A O 1
ATOM 625 N N . ASP A 1 77 ? -2.31000 -1.76300 24.44900 1.000 14.69650 1026 ASP A N 1
ATOM 626 C CA . ASP A 1 77 ? -1.64200 -2.67800 23.53400 1.000 14.64386 1026 ASP A CA 1
ATOM 627 C C . ASP A 1 77 ? -2.22100 -2.63300 22.12500 1.000 14.31224 1026 ASP A C 1
ATOM 628 O O . ASP A 1 77 ? -1.47000 -2.80000 21.16400 1.000 14.44647 1026 ASP A O 1
ATOM 633 N N . ILE A 1 78 ? -3.48800 -2.35400 21.96200 1.000 14.64912 1027 ILE A N 1
ATOM 634 C CA . ILE A 1 78 ? -4.00000 -2.14800 20.64900 1.000 15.28341 1027 ILE A CA 1
ATOM 635 C C . ILE A 1 78 ? -3.34100 -0.89300 20.03600 1.000 14.06221 1027 ILE A C 1
ATOM 636 O O . ILE A 1 78 ? -2.92200 -0.88400 18.92000 1.000 14.82020 1027 ILE A O 1
ATOM 641 N N . ASP A 1 79 ? -3.25600 0.15500 20.83600 1.000 14.42805 1028 ASP A N 1
ATOM 642 C CA . ASP A 1 79 ? -2.61300 1.38200 20.37500 1.000 13.26212 1028 ASP A CA 1
ATOM 643 C C . ASP A 1 79 ? -1.16100 1.12800 20.01400 1.000 13.25422 1028 ASP A C 1
ATOM 644 O O . ASP A 1 79 ? -0.64500 1.72600 19.07100 1.000 15.57555 1028 ASP A O 1
ATOM 649 N N . LEU A 1 80 ? -0.50000 0.22000 20.73000 1.000 13.21211 1029 LEU A N 1
ATOM 650 C CA . LEU A 1 80 ? 0.88200 -0.11800 20.42700 1.000 13.18579 1029 LEU A CA 1
ATOM 651 C C . LEU A 1 80 ? 0.99200 -0.80500 19.07400 1.000 13.11473 1029 LEU A C 1
ATOM 652 O O . LEU A 1 80 ? 1.94800 -0.55900 18.33700 1.000 14.24644 1029 LEU A O 1
ATOM 657 N N . ILE A 1 81 ? 0.01900 -1.65200 18.75200 1.000 13.39634 1030 ILE A N 1
ATOM 658 C CA . ILE A 1 81 ? 0.01400 -2.35600 17.47700 1.000 13.53583 1030 ILE A CA 1
ATOM 659 C C . ILE A 1 81 ? -0.08400 -1.35600 16.33100 1.000 13.80429 1030 ILE A C 1
ATOM 660 O O . ILE A 1 81 ? 0.64400 -1.45500 15.34300 1.000 15.32552 1030 ILE A O 1
ATOM 665 N N A CYS A 1 82 ? -0.94600 -0.35800 16.49800 0.810 14.22276 1031 CYS A N 1
ATOM 666 N N B CYS A 1 82 ? -0.90400 -0.33600 16.50400 0.190 14.11485 1031 CYS A N 1
ATOM 667 C CA A CYS A 1 82 ? -1.13600 0.66900 15.48100 0.810 14.25434 1031 CYS A CA 1
ATOM 668 C CA B CYS A 1 82 ? -1.07200 0.66400 15.46800 0.190 14.23592 1031 CYS A CA 1
ATOM 669 C C A CYS A 1 82 ? 0.06100 1.61100 15.44100 0.810 14.09906 1031 CYS A C 1
ATOM 670 C C B CYS A 1 82 ? 0.12800 1.58700 15.43800 0.190 14.17275 1031 CYS A C 1
ATOM 671 O O A CYS A 1 82 ? 0.48400 2.05000 14.37100 0.810 16.14404 1031 CYS A O 1
ATOM 672 O O B CYS A 1 82 ? 0.63100 1.96100 14.39500 0.190 14.73598 1031 CYS A O 1
ATOM 677 N N A SER A 1 83 ? 0.60400 1.91700 16.61400 0.810 13.34897 1032 SER A N 1
ATOM 678 N N B SER A 1 83 ? 0.60600 1.91900 16.61400 0.190 13.99378 1032 SER A N 1
ATOM 679 C CA A SER A 1 83 ? 1.75400 2.80700 16.71700 0.810 13.30423 1032 SER A CA 1
ATOM 680 C CA B SER A 1 83 ? 1.75600 2.80800 16.71400 0.190 14.14906 1032 SER A CA 1
ATOM 681 C C A SER A 1 83 ? 2.97600 2.18300 16.05200 0.810 14.52806 1032 SER A C 1
ATOM 682 C C B SER A 1 83 ? 2.97800 2.18300 16.05200 0.190 14.90705 1032 SER A C 1
ATOM 683 O O A SER A 1 83 ? 3.71500 2.85600 15.33300 0.810 15.85453 1032 SER A O 1
ATOM 684 O O B SER A 1 83 ? 3.80400 2.88200 15.46600 0.190 15.73873 1032 SER A O 1
ATOM 689 N N . ASN A 1 84 ? 3.12800 0.87300 16.22300 1.000 14.47805 1033 ASN A N 1
ATOM 690 C CA . ASN A 1 84 ? 4.25100 0.15100 15.64000 1.000 15.32815 1033 ASN A CA 1
ATOM 691 C C . ASN A 1 84 ? 4.19300 0.17300 14.11800 1.000 14.70966 1033 ASN A C 1
ATOM 692 O O . ASN A 1 84 ? 5.21800 0.30600 13.44900 1.000 15.58871 1033 ASN A O 1
ATOM 697 N N . ALA A 1 85 ? 2.98600 0.04100 13.57500 1.000 15.15182 1034 ALA A N 1
ATOM 698 C CA . ALA A 1 85 ? 2.79600 0.05700 12.13100 1.000 14.67281 1034 ALA A CA 1
ATOM 699 C C . ALA A 1 85 ? 3.13700 1.41900 11.54400 1.000 14.72019 1034 ALA A C 1
ATOM 700 O O . ALA A 1 85 ? 3.72300 1.50800 10.45600 1.000 16.83886 1034 ALA A O 1
ATOM 702 N N . LEU A 1 86 ? 2.78000 2.50300 12.25100 1.000 15.65188 1035 LEU A N 1
ATOM 703 C CA . LEU A 1 86 ? 3.06700 3.84000 11.75400 1.000 14.88600 1035 LEU A CA 1
ATOM 704 C C . LEU A 1 86 ? 4.53500 4.19700 11.91400 1.000 16.68358 1035 LEU A C 1
ATOM 705 O O . LEU A 1 86 ? 5.06100 5.00600 11.14400 1.000 18.51275 1035 LEU A O 1
ATOM 710 N N . GLU A 1 87 ? 5.20200 3.62700 12.91800 1.000 15.96770 1036 GLU A N 1
ATOM 711 C CA . GLU A 1 87 ? 6.61600 3.90000 13.13900 1.000 16.41513 1036 GLU A CA 1
ATOM 712 C C . GLU A 1 87 ? 7.48500 3.10500 12.17000 1.000 17.23101 1036 GLU A C 1
ATOM 713 O O . GLU A 1 87 ? 8.50200 3.61300 11.67400 1.000 21.20781 1036 GLU A O 1
ATOM 719 N N . TYR A 1 88 ? 7.08000 1.86100 11.88100 1.000 17.37577 1037 TYR A N 1
ATOM 720 C CA . TYR A 1 88 ? 7.89000 0.98500 11.04800 1.000 19.29442 1037 TYR A CA 1
ATOM 721 C C . TYR A 1 88 ? 7.70000 1.26700 9.56400 1.000 19.61551 1037 TYR A C 1
ATOM 722 O O . TYR A 1 88 ? 8.67600 1.38000 8.81800 1.000 21.15780 1037 TYR A O 1
ATOM 731 N N . ASN A 1 89 ? 6.45800 1.30700 9.11000 1.000 19.25231 1038 ASN A N 1
ATOM 732 C CA . ASN A 1 89 ? 6.22000 1.30000 7.67000 1.000 18.65750 1038 ASN A CA 1
ATOM 733 C C . ASN A 1 89 ? 6.42900 2.69500 7.09300 1.000 19.90502 1038 ASN A C 1
ATOM 734 O O . ASN A 1 89 ? 5.84100 3.66100 7.58700 1.000 21.26571 1038 ASN A O 1
ATOM 739 N N . PRO A 1 90 ? 7.20100 2.81700 6.02900 1.000 22.42900 1039 PRO A N 1
ATOM 740 C CA . PRO A 1 90 ? 7.35100 4.11100 5.39200 1.000 23.48439 1039 PRO A CA 1
ATOM 741 C C . PRO A 1 90 ? 6.12700 4.45200 4.56600 1.000 24.89509 1039 PRO A C 1
ATOM 742 O O . PRO A 1 90 ? 5.27100 3.65100 4.30000 1.000 24.87140 1039 PRO A O 1
ATOM 746 N N . ASP A 1 91 ? 6.04200 5.69300 4.15100 1.000 28.80609 1040 ASP A N 1
ATOM 747 C CA . ASP A 1 91 ? 4.91600 6.12800 3.32600 1.000 32.49337 1040 ASP A CA 1
ATOM 748 C C . ASP A 1 91 ? 5.35500 6.25600 1.86800 1.000 33.95933 1040 ASP A C 1
ATOM 749 O O . ASP A 1 91 ? 5.25300 7.30700 1.24300 1.000 36.31751 1040 ASP A O 1
ATOM 754 N N . LYS A 1 92 ? 5.87500 5.15500 1.32800 1.000 33.32242 1041 LYS A N 1
ATOM 755 C CA . LYS A 1 92 ? 6.45800 5.16400 -0.01000 1.000 35.43056 1041 LYS A CA 1
ATOM 756 C C . LYS A 1 92 ? 5.53100 4.54700 -1.05300 1.000 32.92237 1041 LYS A C 1
ATOM 757 O O . LYS A 1 92 ? 5.13900 5.21400 -2.01500 1.000 35.39635 1041 LYS A O 1
ATOM 763 N N . ASP A 1 93 ? 5.18500 3.28600 -0.88300 1.000 29.12454 1042 ASP A N 1
ATOM 764 C CA . ASP A 1 93 ? 4.49300 2.52000 -1.90400 1.000 27.50856 1042 ASP A CA 1
ATOM 765 C C . ASP A 1 93 ? 3.05700 2.24000 -1.49000 1.000 24.62927 1042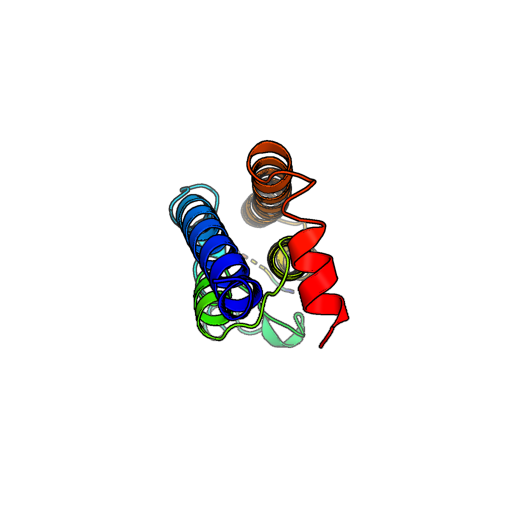 ASP A C 1
ATOM 766 O O . ASP A 1 93 ? 2.70000 2.38900 -0.31800 1.000 22.98433 1042 ASP A O 1
ATOM 771 N N . PRO A 1 94 ? 2.18400 1.86800 -2.43200 1.000 23.58441 1043 PRO A N 1
ATOM 772 C CA . PRO A 1 94 ? 0.78100 1.62800 -2.04400 1.000 23.56335 1043 PRO A CA 1
ATOM 773 C C . PRO A 1 94 ? 0.60900 0.56500 -0.97700 1.000 22.37110 1043 PRO A C 1
ATOM 774 O O . PRO A 1 94 ? -0.26300 0.70600 -0.10600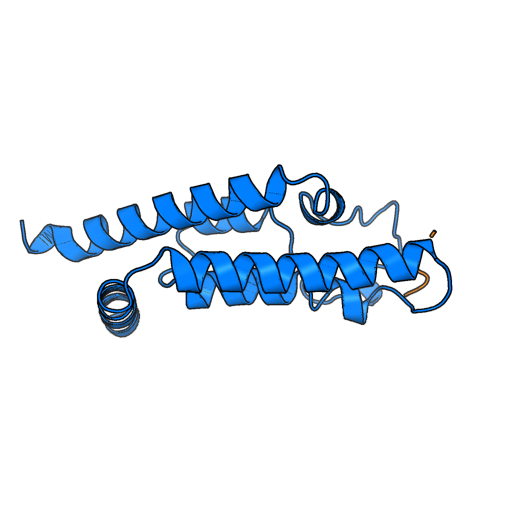 1.000 21.30782 1043 PRO A O 1
ATOM 778 N N . GLY A 1 95 ? 1.42200 -0.49700 -1.00600 1.000 26.13471 1044 GLY A N 1
ATOM 779 C CA . GLY A 1 95 ? 1.34500 -1.50000 0.04700 1.000 24.82666 1044 GLY A CA 1
ATOM 780 C C . GLY A 1 95 ? 1.63100 -0.92300 1.42000 1.000 23.71074 1044 GLY A C 1
ATOM 781 O O . GLY A 1 95 ? 0.97500 -1.28500 2.40200 1.000 24.06078 1044 GLY A O 1
ATOM 782 N N . ASP A 1 96 ? 2.55600 0.01200 1.50100 1.000 23.68705 1045 ASP A N 1
ATOM 783 C CA . ASP A 1 96 ? 2.88300 0.67000 2.76300 1.000 22.35794 1045 ASP A CA 1
ATOM 784 C C . ASP A 1 96 ? 1.67900 1.46900 3.23400 1.000 20.88408 1045 ASP A C 1
ATOM 785 O O . ASP A 1 96 ? 1.31100 1.41400 4.37800 1.000 20.36560 1045 ASP A O 1
ATOM 790 N N . LYS A 1 97 ? 1.06200 2.18800 2.31500 1.000 21.26308 1046 LYS A N 1
ATOM 791 C CA . LYS A 1 97 ? -0.08000 3.03700 2.63700 1.000 21.59996 1046 LYS A CA 1
ATOM 792 C C . LYS A 1 97 ? -1.25600 2.21000 3.13100 1.000 20.74986 1046 LYS A C 1
ATOM 793 O O . LYS A 1 97 ? -1.94800 2.60400 4.08200 1.000 20.46824 1046 LYS A O 1
ATOM 799 N N . ILE A 1 98 ? -1.48000 1.04800 2.51800 1.000 20.56299 1047 ILE A N 1
ATOM 800 C CA . ILE A 1 98 ? -2.56900 0.18600 2.94900 1.000 20.72091 1047 ILE A CA 1
ATOM 801 C C . ILE A 1 98 ? -2.35900 -0.24900 4.38800 1.000 20.97883 1047 ILE A C 1
ATOM 802 O O . ILE A 1 98 ? -3.27800 -0.17600 5.21300 1.000 22.79484 1047 ILE A O 1
ATOM 807 N N . ILE A 1 99 ? -1.13800 -0.68300 4.72100 1.000 19.98397 1048 ILE A N 1
ATOM 808 C CA . ILE A 1 99 ? -0.87000 -1.15700 6.07900 1.000 20.28401 1048 ILE A CA 1
ATOM 809 C C . ILE A 1 99 ? -1.07200 -0.03600 7.07400 1.000 19.03649 1048 ILE A C 1
ATOM 810 O O . ILE A 1 99 ? -1.66200 -0.23400 8.14500 1.000 19.79711 1048 ILE A O 1
ATOM 815 N N . ARG A 1 100 ? -0.55400 1.14900 6.74900 1.000 18.55486 1049 ARG A N 1
ATOM 816 C CA . ARG A 1 100 ? -0.64900 2.28200 7.65700 1.000 19.81553 1049 ARG A CA 1
ATOM 817 C C . ARG A 1 100 ? -2.09800 2.69200 7.87200 1.000 20.60510 1049 ARG A C 1
ATOM 818 O O . ARG A 1 100 ? -2.51000 2.95900 9.00500 1.000 22.11055 1049 ARG A O 1
ATOM 826 N N . HIS A 1 101 ? -2.88300 2.73700 6.79700 1.000 22.04475 1050 HIS A N 1
ATOM 827 C CA . HIS A 1 101 ? -4.30700 3.02200 6.91900 1.000 25.32672 1050 HIS A CA 1
ATOM 828 C C . HIS A 1 101 ? -4.99400 1.97900 7.78900 1.000 24.18448 1050 HIS A C 1
ATOM 829 O O . HIS A 1 101 ? -5.74700 2.32400 8.70600 1.000 24.93194 1050 HIS A O 1
ATOM 836 N N . ARG A 1 102 ? -4.74900 0.70800 7.50900 1.000 23.08698 1051 ARG A N 1
ATOM 837 C CA . ARG A 1 102 ? -5.34300 -0.39300 8.26100 1.000 21.74471 1051 ARG A CA 1
ATOM 838 C C . ARG A 1 102 ? -4.99200 -0.36500 9.73000 1.000 20.16821 1051 ARG A C 1
ATOM 839 O O . ARG A 1 102 ? -5.79200 -0.67100 10.51000 1.000 20.84987 1051 ARG A O 1
ATOM 847 N N . ALA A 1 103 ? -3.79900 0.06300 10.06400 1.000 19.06281 1052 ALA A N 1
ATOM 848 C CA . ALA A 1 103 ? -3.44300 0.19700 11.45100 1.000 18.97333 1052 ALA A CA 1
ATOM 849 C C . ALA A 1 103 ? -4.31700 1.22600 12.15200 1.000 19.08387 1052 ALA A C 1
ATOM 850 O O . ALA A 1 103 ? -4.76400 1.02400 13.24800 1.000 19.42075 1052 ALA A O 1
ATOM 852 N N . CYS A 1 104 ? -4.55600 2.34500 11.48800 1.000 19.86028 1053 CYS A N 1
ATOM 853 C CA . CYS A 1 104 ? -5.41700 3.35800 12.08400 1.000 21.18412 1053 CYS A CA 1
ATOM 854 C C . CYS A 1 104 ? -6.85700 2.87500 12.18100 1.000 20.30770 1053 CYS A C 1
ATOM 855 O O . CYS A 1 104 ? -7.55600 3.17500 13.15700 1.000 22.43427 1053 CYS A O 1
ATOM 858 N N . THR A 1 105 ? -7.32900 2.13900 11.17000 1.000 20.47088 1054 THR A N 1
ATOM 859 C CA . THR A 1 105 ? -8.67200 1.57700 11.23400 1.000 21.78156 1054 THR A CA 1
ATOM 860 C C . THR A 1 105 ? -8.79600 0.59900 12.39600 1.000 21.44204 1054 THR A C 1
ATOM 861 O O . THR A 1 105 ? -9.81000 0.58500 13.10500 1.000 22.73957 1054 THR A O 1
ATOM 865 N N . LEU A 1 106 ? -7.77400 -0.22900 12.60500 1.000 19.73395 1055 LEU A N 1
ATOM 866 C CA . LEU A 1 106 ? -7.78700 -1.14500 13.74300 1.000 19.02333 1055 LEU A CA 1
ATOM 867 C C . LEU A 1 106 ? -7.92300 -0.38400 15.05900 1.000 19.81290 1055 LEU A C 1
ATOM 868 O O . LEU A 1 106 ? -8.75800 -0.72800 15.90400 1.000 20.59457 1055 LEU A O 1
ATOM 873 N N . LYS A 1 107 ? -7.14600 0.66300 15.23700 1.000 19.25494 1056 LYS A N 1
ATOM 874 C CA . LYS A 1 107 ? -7.21000 1.43600 16.43200 1.000 19.76553 1056 LYS A CA 1
ATOM 875 C C . LYS A 1 107 ? -8.59500 2.03500 16.61000 1.000 21.29729 1056 LYS A C 1
ATOM 876 O O . LYS A 1 107 ? -9.16200 1.90500 17.59800 1.000 20.87619 1056 LYS A O 1
ATOM 882 N N . ASP A 1 108 ? -9.11200 2.69600 15.60700 1.000 22.66061 1057 ASP A N 1
ATOM 883 C CA . ASP A 1 108 ? -10.43100 3.31900 15.70300 1.000 23.65284 1057 ASP A CA 1
ATOM 884 C C . ASP A 1 108 ? -11.50000 2.28200 15.99900 1.000 23.26858 1057 ASP A C 1
ATOM 885 O O . ASP A 1 108 ? -12.38500 2.50600 16.83700 1.000 24.01077 1057 ASP A O 1
ATOM 890 N N . THR A 1 109 ? -11.43400 1.13900 15.31800 1.000 23.76338 1058 THR A N 1
ATOM 891 C CA . THR A 1 109 ? -12.44600 0.10800 15.52200 1.000 25.17670 1058 THR A CA 1
ATOM 892 C C . THR A 1 109 ? -12.40900 -0.41100 16.95200 1.000 24.59242 1058 THR A C 1
ATOM 893 O O . THR A 1 109 ? -13.45300 -0.55400 17.59800 1.000 26.50318 1058 THR A O 1
ATOM 897 N N . ALA A 1 110 ? -11.20800 -0.66600 17.47600 1.000 23.10803 1059 ALA A N 1
ATOM 898 C CA . ALA A 1 110 ? -11.09900 -1.18100 18.83600 1.000 22.61061 1059 ALA A CA 1
ATOM 899 C C . ALA A 1 110 ? -11.61000 -0.17500 19.85600 1.000 21.24728 1059 ALA A C 1
ATOM 900 O O . ALA A 1 110 ? -12.35000 -0.53800 20.77900 1.000 22.04475 1059 ALA A O 1
ATOM 902 N N . HIS A 1 111 ? -11.23300 1.09800 19.70700 1.000 21.33940 1060 HIS A N 1
ATOM 903 C CA . HIS A 1 111 ? -11.70200 2.09800 20.65700 1.000 22.47375 1060 HIS A CA 1
ATOM 904 C C . HIS A 1 111 ? -13.21100 2.26300 20.58100 1.000 23.69495 1060 HIS A C 1
ATOM 905 O O . HIS A 1 111 ? -13.86200 2.44900 21.61500 1.000 25.73993 1060 HIS A O 1
ATOM 912 N N . ALA A 1 112 ? -13.78100 2.15400 19.37600 1.000 25.37146 1061 ALA A N 1
ATOM 913 C CA . ALA A 1 112 ? -15.22600 2.30600 19.22500 1.000 25.73730 1061 ALA A CA 1
ATOM 914 C C . ALA A 1 112 ? -15.98100 1.15500 19.87900 1.000 26.63740 1061 ALA A C 1
ATOM 915 O O . ALA A 1 112 ? -17.03100 1.37200 20.49300 1.000 29.93517 1061 ALA A O 1
ATOM 917 N N . ILE A 1 113 ? -15.46300 -0.07700 19.76100 1.000 25.86889 1062 ILE A N 1
ATOM 918 C CA . ILE A 1 113 ? -16.11500 -1.22000 20.40100 1.000 27.03482 1062 ILE A CA 1
ATOM 919 C C . ILE A 1 113 ? -16.12400 -1.04300 21.91300 1.000 29.51933 1062 ILE A C 1
ATOM 920 O O . ILE A 1 113 ? -17.15500 -1.22300 22.57200 1.000 31.09847 1062 ILE A O 1
ATOM 925 N N . ILE A 1 114 ? -14.97400 -0.66800 22.48100 1.000 27.89808 1063 ILE A N 1
ATOM 926 C CA . ILE A 1 114 ? -14.87800 -0.48000 23.92600 1.000 29.51407 1063 ILE A CA 1
ATOM 927 C C . ILE A 1 114 ? -15.86200 0.58900 24.38000 1.000 30.55366 1063 ILE A C 1
ATOM 928 O O . ILE A 1 114 ? -16.60900 0.40400 25.34900 1.000 32.07490 1063 ILE A O 1
ATOM 933 N N . ALA A 1 115 ? -15.88400 1.72200 23.67100 1.000 30.47734 1064 ALA A N 1
ATOM 934 C CA . ALA A 1 115 ? -16.76000 2.81800 24.06700 1.000 33.71720 1064 ALA A CA 1
ATOM 935 C C . ALA A 1 115 ? -18.22700 2.43000 23.96600 1.000 35.81219 1064 ALA A C 1
ATOM 936 O O . ALA A 1 115 ? -19.04000 2.88400 24.77800 1.000 37.53871 1064 ALA A O 1
ATOM 938 N N . ALA A 1 116 ? -18.58200 1.58200 23.00400 1.000 34.63310 1065 ALA A N 1
ATOM 939 C CA . ALA A 1 116 ? -19.98300 1.23300 22.80300 1.000 35.64638 1065 ALA A CA 1
ATOM 940 C C . ALA A 1 116 ? -20.46700 0.10500 23.7050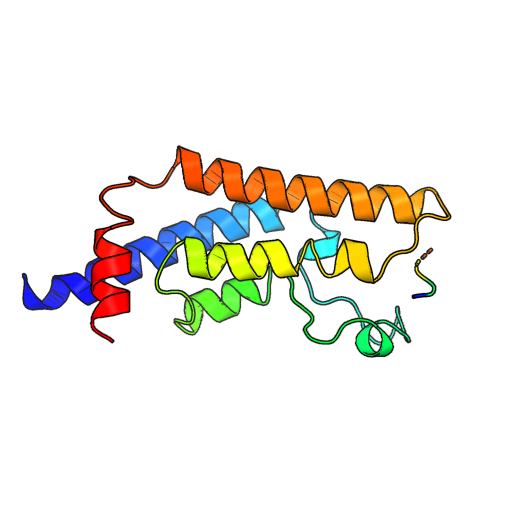0 1.000 35.95431 1065 ALA A C 1
ATOM 941 O O . ALA A 1 116 ? -21.63600 0.11000 24.10900 1.000 37.19657 1065 ALA A O 1
ATOM 943 N N . GLU A 1 117 ? -19.60500 -0.85500 24.04500 1.000 36.11486 1066 GLU A N 1
ATOM 944 C CA . GLU A 1 117 ? -20.07000 -2.10900 24.61600 1.000 37.26763 1066 GLU A CA 1
ATOM 945 C C . GLU A 1 117 ? -19.72300 -2.31600 26.08200 1.000 39.41262 1066 GLU A C 1
ATOM 946 O O . GLU A 1 117 ? -20.16300 -3.31400 26.66400 1.000 40.38116 1066 GLU A O 1
ATOM 952 N N . LEU A 1 118 ? -18.96300 -1.41900 26.69500 1.000 39.76266 1067 LEU A N 1
ATOM 953 C CA . LEU A 1 118 ? -18.60000 -1.54400 28.09700 1.000 40.62329 1067 LEU A CA 1
ATOM 954 C C . LEU A 1 118 ? -19.28200 -0.43900 28.89200 1.000 38.96257 1067 LEU A C 1
ATOM 955 O O . LEU A 1 118 ? -19.25200 0.73200 28.49500 1.000 38.48356 1067 LEU A O 1
ATOM 960 N N . ASP A 1 119 ? -19.91400 -0.82000 29.99100 1.000 39.50210 1068 ASP A N 1
ATOM 961 C CA . ASP A 1 119 ? -20.61300 0.14300 30.82600 1.000 39.92847 1068 ASP A CA 1
ATOM 962 C C . ASP A 1 119 ? -19.57700 1.01000 31.52900 1.000 37.43080 1068 ASP A C 1
ATOM 963 O O . ASP A 1 119 ? -18.64500 0.47300 32.14400 1.000 36.50701 1068 ASP A O 1
ATOM 968 N N . PRO A 1 120 ? -19.67800 2.33500 31.44200 1.000 37.48344 1069 PRO A N 1
ATOM 969 C CA . PRO A 1 120 ? -18.75400 3.18100 32.21200 1.000 38.18353 1069 PRO A CA 1
ATOM 970 C C . PRO A 1 120 ? -18.71400 2.84100 33.68800 1.000 37.41238 1069 PRO A C 1
ATOM 971 O O . PRO A 1 120 ? -17.64500 2.93300 34.29900 1.000 37.83875 1069 PRO A O 1
ATOM 975 N N . GLU A 1 121 ? -19.83900 2.41300 34.26900 1.000 38.06772 1070 GLU A N 1
ATOM 976 C CA . GLU A 1 121 ? -19.86700 2.05000 35.68100 1.000 37.21236 1070 GLU A CA 1
ATOM 977 C C . GLU A 1 121 ? -19.04700 0.79000 35.94400 1.000 35.97010 1070 GLU A C 1
ATOM 978 O O . GLU A 1 121 ? -18.32100 0.70600 36.94400 1.000 34.13304 1070 GLU A O 1
ATOM 984 N N . PHE A 1 122 ? -19.15200 -0.20100 3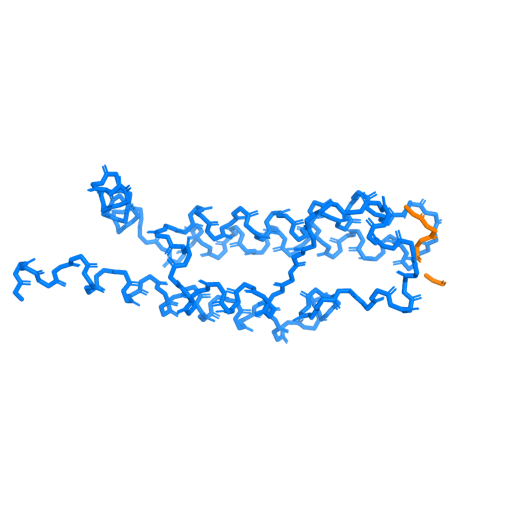5.05600 1.000 34.13041 1071 PHE A N 1
ATOM 985 C CA . PHE A 1 122 ? -18.30800 -1.38800 35.16400 1.000 31.57221 1071 PHE A CA 1
ATOM 986 C C . PHE A 1 122 ? -16.83000 -1.02500 35.06700 1.000 31.96173 1071 PHE A C 1
ATOM 987 O O . PHE A 1 122 ? -15.98800 -1.59200 35.77100 1.000 31.48272 1071 PHE A O 1
ATOM 995 N N . ASN A 1 123 ? -16.49500 -0.07400 34.20600 1.000 31.66959 1072 ASN A N 1
ATOM 996 C CA A ASN A 1 123 ? -15.11000 0.35400 34.09800 0.560 33.49875 1072 ASN A CA 1
ATOM 997 C CA B ASN A 1 123 ? -15.10700 0.36000 34.09800 0.440 32.66971 1072 ASN A CA 1
ATOM 998 C C . ASN A 1 123 ? -14.61100 0.97400 35.39900 1.000 34.15146 1072 ASN A C 1
ATOM 999 O O . ASN A 1 123 ? -13.46100 0.75200 35.79700 1.000 32.89868 1072 ASN A O 1
ATOM 1008 N N . LYS A 1 124 ? -15.45300 1.77500 36.06500 1.000 35.90167 1073 LYS A N 1
ATOM 1009 C CA . LYS A 1 124 ? -15.05000 2.33600 37.35200 1.000 38.28354 1073 LYS A CA 1
ATOM 1010 C C . LYS A 1 124 ? -14.75800 1.22300 38.34300 1.000 35.33845 1073 LYS A C 1
ATOM 1011 O O . LYS A 1 124 ? -13.82900 1.32200 39.15000 1.000 36.32014 1073 LYS A O 1
ATOM 1017 N N . LEU A 1 125 ? -15.54600 0.15300 38.28900 1.000 33.11976 1074 LEU A N 1
ATOM 1018 C CA . LEU A 1 125 ? -15.29800 -0.98700 39.16000 1.000 32.12754 1074 LEU A CA 1
ATOM 1019 C C . LEU A 1 125 ? -13.96100 -1.63800 38.83000 1.000 30.64052 1074 LEU A C 1
ATOM 1020 O O . LEU A 1 125 ? -13.18600 -1.96300 39.73500 1.000 31.03793 1074 LEU A O 1
ATOM 1025 N N . CYS A 1 126 ? -13.65800 -1.80000 37.53600 1.000 28.27707 1075 CYS A N 1
ATOM 1026 C CA . CYS A 1 126 ? -12.35300 -2.32600 37.14100 1.000 28.10863 1075 CYS A CA 1
ATOM 1027 C C . CYS A 1 126 ? -11.23100 -1.42600 37.63600 1.000 30.84580 1075 CYS A C 1
ATOM 1028 O O . CYS A 1 126 ? -10.22200 -1.90800 38.15800 1.000 29.84305 1075 CYS A O 1
ATOM 1031 N N . GLU A 1 127 ? -11.40100 -0.10800 37.49800 1.000 34.00145 1076 GLU A N 1
ATOM 1032 C CA . GLU A 1 127 ? -10.38000 0.82200 37.96700 1.000 36.59649 1076 GLU A CA 1
ATOM 1033 C C . GLU A 1 127 ? -10.21500 0.74400 39.47800 1.000 37.43870 1076 GLU A C 1
ATOM 1034 O O . GLU A 1 127 ? -9.09200 0.81300 39.99300 1.000 37.88875 1076 GLU A O 1
ATOM 1040 N N . GLU A 1 128 ? -11.32400 0.60400 40.20800 1.000 38.29933 1077 GLU A N 1
ATOM 1041 C CA . GLU A 1 128 ? -11.23600 0.47700 41.65700 1.000 41.03650 1077 GLU A CA 1
ATOM 1042 C C . GLU A 1 128 ? -10.43700 -0.75600 42.04200 1.000 37.16235 1077 GLU A C 1
ATOM 1043 O O . GLU A 1 128 ? -9.61500 -0.71400 42.96500 1.000 37.57556 1077 GLU A O 1
ATOM 1049 N N . ILE A 1 129 ? -10.66000 -1.86100 41.33400 1.000 34.41202 1078 ILE A N 1
ATOM 1050 C CA . ILE A 1 129 ? -9.91600 -3.08700 41.59600 1.000 33.81458 1078 ILE A CA 1
ATOM 1051 C C . ILE A 1 129 ? -8.43800 -2.88800 41.28700 1.000 35.58321 1078 ILE A C 1
ATOM 1052 O O . ILE A 1 129 ? -7.56500 -3.27400 42.07600 1.000 37.31763 1078 ILE A O 1
ATOM 1057 N N . LYS A 1 130 ? -8.16000 -2.28600 40.13500 1.000 35.81482 1079 LYS A N 1
ATOM 1058 C CA . LYS A 1 130 ? -6.78800 -2.03500 39.70700 1.000 36.79915 1079 LYS A CA 1
ATOM 1059 C C . LYS A 1 130 ? -6.08900 -1.02700 40.61300 1.000 40.68383 1079 LYS A C 1
ATOM 1060 O O . LYS A 1 130 ? -4.86000 -0.99200 40.68500 1.000 43.95527 1079 LYS A O 1
ATOM 1066 N N . GLU A 1 131 ? -6.87700 -0.20900 41.30200 1.000 42.19453 1080 GLU A N 1
ATOM 1067 C CA . GLU A 1 131 ? -6.33200 0.80000 42.20400 1.000 46.67139 1080 GLU A CA 1
ATOM 1068 C C . GLU A 1 131 ? -6.08000 0.22000 43.59100 1.000 50.13759 1080 GLU A C 1
ATOM 1069 O O . GLU A 1 131 ? -5.44000 0.85200 44.43200 1.000 54.95659 1080 GLU A O 1
ATOM 1071 N N . ALA A 1 132 ? -6.58600 -0.98700 43.82400 1.000 50.29814 1081 ALA A N 1
ATOM 1072 C CA . ALA A 1 132 ? -6.41700 -1.65500 45.10900 1.000 51.75094 1081 ALA A CA 1
ATOM 1073 C C . ALA A 1 132 ? -5.24800 -2.63400 45.07600 1.000 55.11977 1081 ALA A C 1
ATOM 1074 O O . ALA A 1 132 ? -4.99000 -3.34000 46.05100 1.000 56.83313 1081 ALA A O 1
ATOM 1076 N N . ARG A 1 133 ? -4.54400 -2.67200 43.94900 1.000 55.92249 1082 ARG A N 1
ATOM 1077 C CA . ARG A 1 133 ? -3.40100 -3.56400 43.78900 1.000 57.03842 1082 ARG A CA 1
ATOM 1078 C C . ARG A 1 133 ? -2.15500 -2.79400 43.36700 1.000 58.47543 1082 ARG A C 1
ATOM 1079 O O . ARG A 1 133 ? -2.00500 -1.61400 43.68500 1.000 58.78336 1082 ARG A O 1
ATOM 1097 N N . GLY B 2 2 ? 11.43200 1.67500 8.72800 1.000 25.42410 2 GLY B N 1
ATOM 1098 C CA . GLY B 2 2 ? 12.21600 0.61700 8.11900 1.000 27.64805 2 GLY B CA 1
ATOM 1099 C C . GLY B 2 2 ? 12.05600 0.55500 6.61200 1.000 29.94570 2 GLY B C 1
ATOM 1100 O O . GLY B 2 2 ? 11.47500 1.45000 5.99900 1.000 28.80609 2 GLY B O 1
ATOM 1101 N N . ARG B 2 3 ? 12.56500 -0.52100 6.01500 1.000 35.15158 3 ARG B N 1
ATOM 1102 C CA . ARG B 2 3 ? 12.48400 -0.66400 4.56600 1.000 37.82559 3 ARG B CA 1
ATOM 1103 C C . ARG B 2 3 ? 11.06000 -0.93500 4.10100 1.000 37.98613 3 ARG B C 1
ATOM 1104 O O . ARG B 2 3 ? 10.71500 -0.63200 2.95500 1.000 40.92070 3 ARG B O 1
ATOM 1112 N N . GLY B 2 4 ? 10.22100 -1.48300 4.96900 1.000 37.14656 4 GLY B N 1
ATOM 1113 C CA . GLY B 2 4 ? 8.86100 -1.80500 4.59500 1.000 38.27827 4 GLY B CA 1
ATOM 1114 C C . GLY B 2 4 ? 8.72500 -3.27900 4.29600 1.000 40.66540 4 GLY B C 1
ATOM 1115 O O . GLY B 2 4 ? 9.67200 -4.04700 4.46300 1.000 40.90754 4 GLY B O 1
ATOM 1128 N N . GLY B 2 6 ? 7.00900 -4.45400 1.31500 1.000 48.34527 6 GLY B N 1
ATOM 1129 C CA . GLY B 2 6 ? 6.77000 -4.68900 -0.09700 1.000 51.91149 6 GLY B CA 1
ATOM 1130 C C . GLY B 2 6 ? 7.96400 -5.30300 -0.79900 1.000 54.89079 6 GLY B C 1
ATOM 1131 O O . GLY B 2 6 ? 9.03700 -5.43800 -0.21200 1.000 56.21463 6 GLY B O 1
#

Radius of gyration: 16.46 Å; Cα contacts (8 Å, |Δi|>4): 151; chains: 2; bounding box: 36×21×51 Å

B-factor: mean 29.77, std 12.26, range [13.11, 73.49]

Foldseek 3Di:
DVVCVLVVLLVVVLVVLLVLLVVQCPPPLQVCQADWDDCVVVVCLVVFQVDTAGSVVLNVCSVVVVDLALVSSLVRLLSSLVSLVRPQDPDDVVSVSSNVSSVVSSVVSVVCCVVPDDVVSRVVSVVSVVVD/DPDD

Sequence (136 aa):
PLEDQEENTLRELRLFLRDVTKRLATDKRFNIFSKPVDIEEVSDYLEVIKEPMDLSSSTVITKIDKHNYLTAKDFLKDIDLICCSSNALEYNPDKDPGDKIIRHRACTLKDTAHAIIAAELDPEFNNKLCEEIKEARGRGG